Protein AF-A0A6I2F5K7-F1 (afdb_monomer)

Sequence (104 aa):
MNRVMLVDRMAQFGAIRARVLLVESDRGRTIVHLRAEQEGDARELQRYSRFATDGSGTALTHLVSLSGGTGIETHVLHVYDNATPERLVLVTPAGEPVMAIDFV

Mean predicted aligned error: 6.47 Å

Secondary structure (DSSP, 8-state):
--EEEEEEEEEEETTEEEEEEEEEEETTEEEEEEEESSHHHHHHHHH---SEESSS--EEEEEEE---SSS--EEEEEEESSPPPSEEEEE-TT--EEEEEE--

Nearest PDB structures (foldseek):
  3fbq-assembly1_A  TM=5.387E-01  e=1.078E-01  Bacillus anthracis str. Sterne
  6suc-assembly1_A  TM=6.021E-01  e=2.962E+00  Homo sapiens
  9bhj-assembly1_A  TM=3.564E-01  e=9.817E-01  Homo sapiens
  4rvt-assembly1_A  TM=3.622E-01  e=1.346E+00  Homo sapiens
  5fr7-assembly1_B  TM=3.176E-01  e=1.035E+00  Erwinia amylovora CFBP1430

Organism: NCBI:txid2662258

Solvent-accessible surface area (backbone atoms only — not comparable to full-atom values): 5812 Å² total; per-residue (Å²): 132,75,45,77,43,84,61,71,39,83,40,60,49,80,93,35,51,30,30,38,46,34,41,33,25,55,96,52,18,24,37,40,37,32,33,23,82,41,69,68,42,35,58,54,52,63,73,50,70,58,43,65,45,73,85,79,55,56,63,73,52,69,52,70,51,79,54,83,77,98,80,55,71,22,35,37,37,46,34,26,67,26,56,65,57,63,49,42,32,27,22,21,94,90,64,48,84,53,46,79,48,76,59,128

Foldseek 3Di:
DKDKAADQAWWDQPPWIKTFGIWMFDPFKIKTKIWTPDPVSLVVVQVAQQQKDPPPWDWDHKDWDDDDDDDDTTIIMTMTNGGDDQKIFGHHSVRHTTDIDGDD

Structure (mmCIF, N/CA/C/O backbone):
data_AF-A0A6I2F5K7-F1
#
_entry.id   AF-A0A6I2F5K7-F1
#
loop_
_atom_site.group_PDB
_atom_site.id
_atom_site.type_symbol
_atom_site.label_atom_id
_atom_site.label_alt_id
_atom_site.label_comp_id
_atom_site.label_asym_id
_atom_site.label_entity_id
_atom_site.label_seq_id
_atom_site.pdbx_PDB_ins_code
_atom_site.Cartn_x
_atom_site.Cartn_y
_atom_site.Cartn_z
_atom_site.occupancy
_atom_site.B_iso_or_equiv
_atom_site.auth_seq_id
_atom_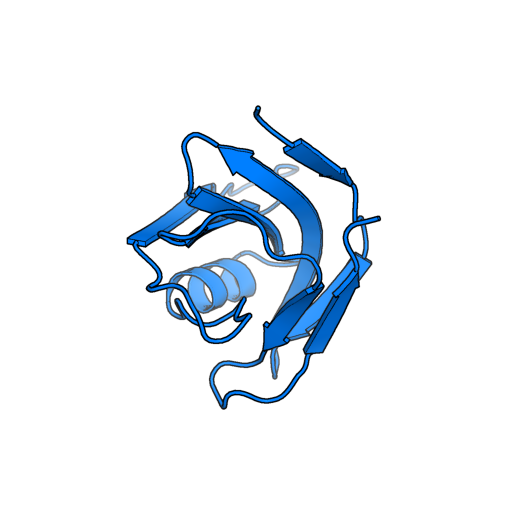site.auth_comp_id
_atom_site.auth_asym_id
_atom_site.auth_atom_id
_atom_site.pdbx_PDB_model_num
ATOM 1 N N . MET A 1 1 ? 13.606 6.610 -15.382 1.00 56.25 1 MET A N 1
ATOM 2 C CA . MET A 1 1 ? 12.302 6.714 -16.066 1.00 56.25 1 MET A CA 1
ATOM 3 C C . MET A 1 1 ? 11.252 6.462 -15.005 1.00 56.25 1 MET A C 1
ATOM 5 O O . MET A 1 1 ? 11.359 5.436 -14.347 1.00 56.25 1 MET A O 1
ATOM 9 N N . ASN A 1 2 ? 10.343 7.405 -14.764 1.00 73.56 2 ASN A N 1
ATOM 10 C CA . ASN A 1 2 ? 9.289 7.206 -13.770 1.00 73.56 2 ASN A CA 1
ATOM 11 C C . ASN A 1 2 ? 8.225 6.285 -14.376 1.00 73.56 2 ASN A C 1
ATOM 13 O O . ASN A 1 2 ? 7.817 6.495 -15.520 1.00 73.56 2 ASN A O 1
ATOM 17 N N . ARG A 1 3 ? 7.835 5.238 -13.649 1.00 83.19 3 ARG A N 1
ATOM 18 C CA . ARG A 1 3 ? 6.848 4.238 -14.088 1.00 83.19 3 ARG A CA 1
ATOM 19 C C . ARG A 1 3 ? 5.638 4.348 -13.179 1.00 83.19 3 ARG A C 1
ATOM 21 O O . ARG A 1 3 ? 5.819 4.466 -11.979 1.00 83.19 3 ARG A O 1
ATOM 28 N N . VAL A 1 4 ? 4.433 4.292 -13.731 1.00 87.75 4 VAL A N 1
ATOM 29 C CA . VAL A 1 4 ? 3.186 4.284 -12.956 1.00 87.75 4 VAL A CA 1
ATOM 30 C C . VAL A 1 4 ? 2.342 3.117 -13.443 1.00 87.75 4 VAL A C 1
ATOM 32 O O . VAL A 1 4 ? 2.185 2.934 -14.649 1.00 87.75 4 VAL A O 1
ATOM 35 N N . MET A 1 5 ? 1.803 2.332 -12.516 1.00 90.38 5 MET A N 1
ATOM 36 C CA . MET A 1 5 ? 0.893 1.229 -12.797 1.00 90.38 5 MET A CA 1
ATOM 37 C C . MET A 1 5 ? -0.391 1.415 -11.998 1.00 90.38 5 MET A C 1
ATOM 39 O O . MET A 1 5 ? -0.365 1.416 -10.769 1.00 90.38 5 MET A O 1
ATOM 43 N N . LEU A 1 6 ? -1.518 1.541 -12.699 1.00 91.50 6 LEU A N 1
ATOM 44 C CA . LEU A 1 6 ? -2.836 1.498 -12.076 1.00 91.50 6 LEU A CA 1
ATOM 45 C C . LEU A 1 6 ? -3.136 0.058 -11.643 1.00 91.50 6 LEU A C 1
ATOM 47 O O . LEU A 1 6 ? -2.991 -0.872 -12.434 1.00 91.50 6 LEU A O 1
ATOM 51 N N . VAL 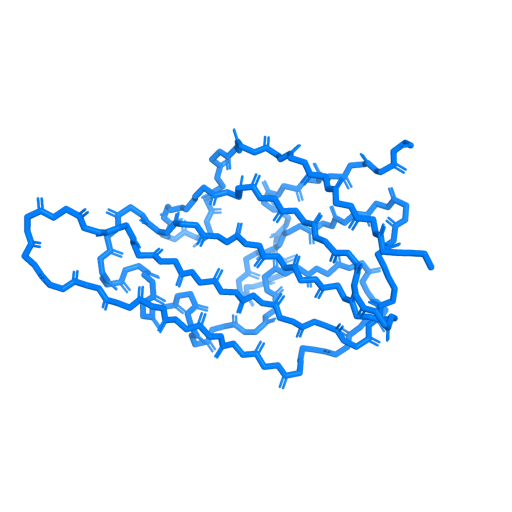A 1 7 ? -3.551 -0.111 -10.391 1.00 91.44 7 VAL A N 1
ATOM 52 C CA . VAL A 1 7 ? -3.882 -1.416 -9.808 1.00 91.44 7 VAL A CA 1
ATOM 53 C C . VAL A 1 7 ? -5.385 -1.517 -9.571 1.00 91.44 7 VAL A C 1
ATOM 55 O O . VAL A 1 7 ? -5.998 -2.476 -10.021 1.00 91.44 7 VAL A O 1
ATOM 58 N N . ASP A 1 8 ? -5.964 -0.531 -8.884 1.00 91.88 8 ASP A N 1
ATOM 59 C CA . ASP A 1 8 ? -7.376 -0.445 -8.485 1.00 91.88 8 ASP A CA 1
ATOM 60 C C . ASP A 1 8 ? -7.982 -1.758 -7.935 1.00 91.88 8 ASP A C 1
ATOM 62 O O . ASP A 1 8 ? -9.004 -2.264 -8.406 1.00 91.88 8 ASP A O 1
ATOM 66 N N . ARG A 1 9 ? -7.345 -2.345 -6.913 1.00 93.00 9 ARG A N 1
ATOM 67 C CA . ARG A 1 9 ? -7.777 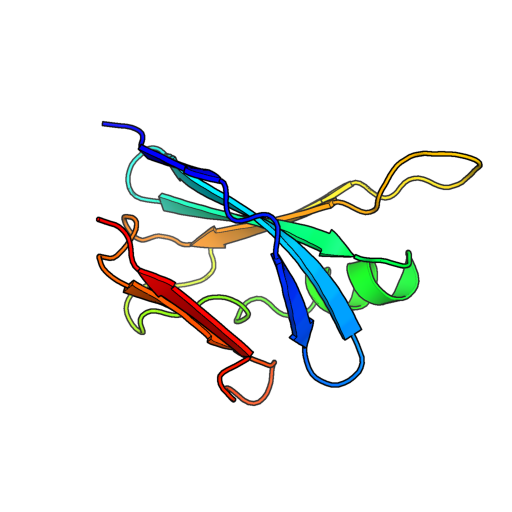-3.625 -6.317 1.00 93.00 9 ARG A CA 1
ATOM 68 C C . ARG A 1 9 ? -7.904 -3.566 -4.806 1.00 93.00 9 ARG A C 1
ATOM 70 O O . ARG A 1 9 ? -7.069 -2.985 -4.124 1.00 93.00 9 ARG A O 1
ATOM 77 N N . MET A 1 10 ? -8.920 -4.245 -4.277 1.00 91.50 10 MET A N 1
ATOM 78 C CA . MET A 1 10 ? -9.070 -4.447 -2.834 1.00 91.50 10 MET A CA 1
ATOM 79 C C . MET A 1 10 ? -8.020 -5.423 -2.290 1.00 91.50 10 MET A C 1
ATOM 81 O O . MET A 1 10 ? -7.721 -6.442 -2.914 1.00 91.50 10 MET A O 1
ATOM 85 N N . ALA A 1 11 ? -7.508 -5.104 -1.107 1.00 88.69 11 ALA A N 1
ATOM 86 C CA . ALA A 1 11 ? -6.524 -5.840 -0.333 1.00 88.69 11 ALA A CA 1
ATOM 87 C C . ALA A 1 11 ? -6.977 -5.908 1.136 1.00 88.69 11 ALA A C 1
ATOM 89 O O . ALA A 1 11 ? -7.446 -4.917 1.705 1.00 88.69 11 ALA A O 1
ATOM 90 N N . GLN A 1 12 ? -6.833 -7.087 1.742 1.00 89.00 12 GLN A N 1
ATOM 91 C CA . GLN A 1 12 ? -7.157 -7.335 3.146 1.00 89.00 12 GLN A CA 1
ATOM 92 C C . GLN A 1 12 ? -5.862 -7.465 3.952 1.00 89.00 12 GLN A C 1
ATOM 94 O O . GLN A 1 12 ? -5.153 -8.463 3.848 1.00 89.00 12 GLN A O 1
ATOM 99 N N . PHE A 1 13 ? -5.562 -6.473 4.781 1.00 84.44 13 PHE A N 1
ATOM 100 C CA . PHE A 1 13 ? -4.369 -6.430 5.619 1.00 84.44 13 PHE A CA 1
ATOM 101 C C . PHE A 1 13 ? -4.723 -6.821 7.055 1.00 84.44 13 PHE A C 1
ATOM 103 O O . PHE A 1 13 ? -4.952 -5.970 7.916 1.00 84.44 13 PHE A O 1
ATOM 110 N N . GLY A 1 14 ? -4.824 -8.126 7.319 1.00 85.25 14 GLY A N 1
ATOM 111 C CA . GLY A 1 14 ? -5.343 -8.617 8.597 1.00 85.25 14 GLY A CA 1
ATOM 112 C C . GLY A 1 14 ? -6.804 -8.199 8.771 1.00 85.25 14 GLY A C 1
ATOM 113 O O . GLY A 1 14 ? -7.659 -8.650 8.016 1.00 85.25 14 GLY A O 1
ATOM 114 N N . ALA A 1 15 ? -7.099 -7.317 9.729 1.00 86.19 15 ALA A N 1
ATOM 115 C CA . ALA A 1 15 ? -8.445 -6.770 9.929 1.00 86.19 15 ALA A CA 1
ATOM 116 C C . ALA A 1 15 ? -8.777 -5.573 9.013 1.00 86.19 15 ALA A C 1
ATOM 118 O O . ALA A 1 15 ? -9.946 -5.226 8.870 1.00 86.19 15 ALA A O 1
ATOM 119 N N . ILE A 1 16 ? -7.774 -4.962 8.377 1.00 85.75 16 ILE A N 1
ATOM 120 C CA . ILE A 1 16 ? -7.918 -3.692 7.658 1.00 85.75 16 ILE A CA 1
ATOM 121 C C . ILE A 1 16 ? -8.287 -3.927 6.192 1.00 85.75 16 ILE A C 1
ATOM 123 O O . ILE A 1 16 ? -7.646 -4.730 5.508 1.00 85.75 16 ILE A O 1
ATOM 127 N N . ARG A 1 17 ? -9.267 -3.172 5.683 1.00 85.69 17 ARG A N 1
ATOM 128 C CA . ARG A 1 17 ? -9.634 -3.163 4.261 1.00 85.69 17 ARG A CA 1
ATOM 129 C C . ARG A 1 17 ? -9.116 -1.912 3.573 1.00 85.69 17 ARG A C 1
ATOM 131 O O . ARG A 1 17 ? -9.454 -0.787 3.944 1.00 85.69 17 ARG A O 1
ATOM 138 N N . ALA A 1 18 ? -8.329 -2.115 2.522 1.00 87.38 18 ALA A N 1
ATOM 139 C CA . ALA A 1 18 ? -7.836 -1.023 1.701 1.00 87.38 18 ALA A CA 1
ATOM 140 C C . ALA A 1 18 ? -7.817 -1.378 0.221 1.00 87.38 18 ALA A C 1
ATOM 142 O O . ALA A 1 18 ? -7.712 -2.535 -0.172 1.00 87.38 18 ALA A O 1
ATOM 143 N N . ARG A 1 19 ? -7.902 -0.356 -0.615 1.00 90.06 19 ARG A N 1
ATOM 144 C CA . ARG A 1 19 ? -7.774 -0.445 -2.058 1.00 90.06 19 ARG A CA 1
ATOM 145 C C . ARG A 1 19 ? -6.393 0.033 -2.464 1.00 90.06 19 ARG A C 1
ATOM 147 O O . ARG A 1 19 ? -6.018 1.159 -2.159 1.00 90.06 19 ARG A O 1
ATOM 154 N N . VAL A 1 20 ? -5.651 -0.809 -3.164 1.00 90.31 20 VAL A N 1
ATOM 155 C CA . VAL A 1 20 ? -4.417 -0.426 -3.845 1.00 90.31 20 VAL A CA 1
ATOM 156 C C . VAL A 1 20 ? -4.821 0.305 -5.112 1.00 90.31 20 VAL A C 1
ATOM 158 O O . VAL A 1 20 ? -5.415 -0.298 -6.002 1.00 90.31 20 VAL A O 1
ATOM 161 N N . LEU A 1 21 ? -4.551 1.604 -5.172 1.00 91.12 21 LEU A N 1
ATOM 162 C CA . LEU A 1 21 ? -4.934 2.449 -6.298 1.00 91.12 21 LEU A CA 1
ATOM 163 C C . LEU A 1 21 ? -3.912 2.315 -7.420 1.00 91.12 21 LEU A C 1
ATOM 165 O O . LEU A 1 21 ? -4.258 1.925 -8.533 1.00 91.12 21 LEU A O 1
ATOM 169 N N . LEU A 1 22 ? -2.647 2.595 -7.112 1.00 91.31 22 LEU A N 1
ATOM 170 C CA . LEU A 1 22 ? -1.544 2.541 -8.061 1.00 91.31 22 LEU A CA 1
ATOM 171 C C . LEU A 1 22 ? -0.208 2.311 -7.352 1.00 91.31 22 LEU A C 1
ATOM 173 O O . LEU A 1 22 ? -0.082 2.513 -6.141 1.00 91.31 22 LEU A O 1
ATOM 177 N N . VAL A 1 23 ? 0.787 1.907 -8.134 1.00 90.19 23 VAL A N 1
ATOM 178 C CA . VAL A 1 23 ? 2.189 1.838 -7.719 1.00 90.19 23 VAL A CA 1
ATOM 179 C C . VAL A 1 23 ? 3.021 2.659 -8.690 1.00 90.19 23 VAL A C 1
ATOM 181 O O . VAL A 1 23 ? 2.867 2.520 -9.905 1.00 90.19 23 VAL A O 1
ATOM 184 N N . GLU A 1 24 ? 3.904 3.500 -8.165 1.00 89.38 24 GLU A N 1
ATOM 185 C CA . GLU A 1 24 ? 4.810 4.310 -8.971 1.00 89.38 24 GLU A CA 1
ATOM 186 C C . GLU A 1 24 ? 6.281 4.115 -8.590 1.00 89.38 24 GLU A C 1
ATOM 188 O O . GLU A 1 24 ? 6.617 3.819 -7.443 1.00 89.38 24 GLU A O 1
ATOM 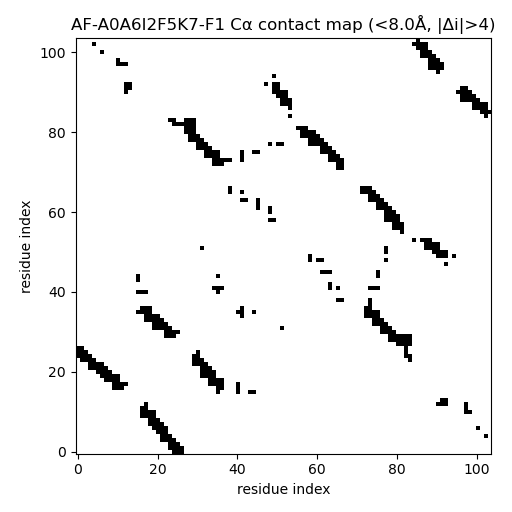193 N N . SER A 1 25 ? 7.157 4.298 -9.579 1.00 87.56 25 SER A N 1
ATOM 194 C CA . SER A 1 25 ? 8.585 4.497 -9.383 1.00 87.56 25 SER A CA 1
ATOM 195 C C . SER A 1 25 ? 8.927 5.961 -9.597 1.00 87.56 25 SER A C 1
ATOM 197 O O . SER A 1 25 ? 8.740 6.479 -10.701 1.00 87.56 25 SER A O 1
ATOM 199 N N . ASP A 1 26 ? 9.496 6.594 -8.577 1.00 85.81 26 ASP A N 1
ATOM 200 C CA . ASP A 1 26 ? 10.080 7.930 -8.680 1.00 85.81 26 ASP A CA 1
ATOM 201 C C . ASP A 1 26 ? 11.501 7.916 -8.123 1.00 85.81 26 ASP A C 1
ATOM 203 O O . ASP A 1 26 ? 11.733 7.526 -6.981 1.00 85.81 26 ASP A O 1
ATOM 207 N N . ARG A 1 27 ? 12.477 8.326 -8.941 1.00 85.00 27 ARG A N 1
ATOM 208 C CA . ARG A 1 27 ? 13.889 8.490 -8.531 1.00 85.00 27 ARG A CA 1
ATOM 209 C C . ARG A 1 27 ? 14.489 7.289 -7.777 1.00 85.00 27 ARG A C 1
ATOM 211 O O . ARG A 1 27 ? 15.247 7.469 -6.829 1.00 85.00 27 ARG A O 1
ATOM 218 N N . GLY A 1 28 ? 14.173 6.068 -8.212 1.00 81.81 28 GLY A N 1
ATOM 219 C CA . GLY A 1 28 ? 14.679 4.844 -7.579 1.00 81.81 28 GLY A CA 1
ATOM 220 C C . GLY A 1 28 ? 13.960 4.465 -6.286 1.00 81.81 28 GLY A C 1
ATOM 221 O O . GLY A 1 28 ? 14.471 3.634 -5.548 1.00 81.81 28 GLY A O 1
ATOM 222 N N . ARG A 1 29 ? 12.792 5.056 -6.023 1.00 85.06 29 ARG A N 1
ATOM 223 C CA . ARG A 1 29 ? 11.882 4.680 -4.942 1.00 85.06 29 ARG A CA 1
ATOM 224 C C . ARG A 1 29 ? 10.629 4.045 -5.508 1.00 85.06 29 ARG A C 1
ATOM 226 O O . ARG A 1 29 ? 10.233 4.368 -6.629 1.00 85.06 29 ARG A O 1
ATOM 233 N N . THR A 1 30 ? 9.995 3.201 -4.709 1.00 86.62 30 THR A N 1
ATOM 234 C CA . THR A 1 30 ? 8.688 2.612 -4.995 1.00 86.62 30 THR A CA 1
ATOM 235 C C . THR A 1 30 ? 7.673 3.243 -4.067 1.00 86.62 30 THR A C 1
ATOM 237 O O . THR A 1 30 ? 7.893 3.298 -2.858 1.00 86.62 30 THR A O 1
ATOM 240 N N . ILE A 1 31 ? 6.569 3.728 -4.621 1.00 87.12 31 ILE A N 1
ATOM 241 C CA . ILE A 1 31 ? 5.508 4.386 -3.868 1.00 87.12 31 ILE A CA 1
ATOM 242 C C 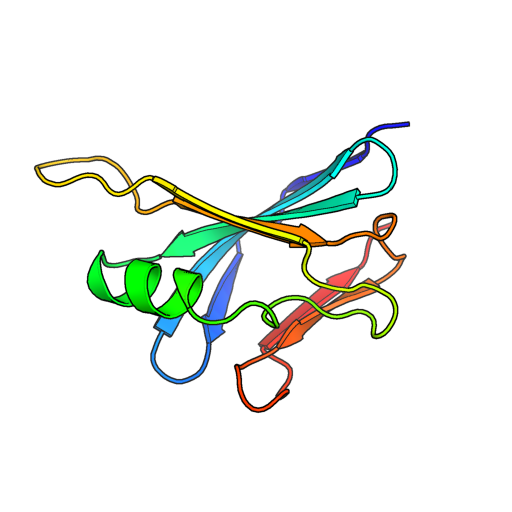. ILE A 1 31 ? 4.214 3.620 -4.119 1.00 87.12 31 ILE A C 1
ATOM 244 O O . ILE A 1 31 ? 3.777 3.459 -5.257 1.00 87.12 31 ILE A O 1
ATOM 248 N N . VAL A 1 32 ? 3.612 3.115 -3.046 1.00 88.38 32 VAL A N 1
ATOM 249 C CA . VAL A 1 32 ? 2.344 2.383 -3.090 1.00 88.38 32 VAL A CA 1
ATOM 250 C C . VAL A 1 32 ? 1.244 3.278 -2.552 1.00 88.38 32 VAL A C 1
ATOM 252 O O . VAL A 1 32 ? 1.302 3.711 -1.399 1.00 88.38 32 VAL A O 1
ATOM 255 N N . HIS A 1 33 ? 0.238 3.524 -3.385 1.00 89.00 33 HIS A N 1
ATOM 256 C CA . HIS A 1 33 ? -0.916 4.345 -3.053 1.00 89.00 33 HIS A CA 1
ATOM 257 C C . HIS A 1 33 ? -2.069 3.459 -2.610 1.00 89.00 33 HIS A C 1
ATOM 259 O O . HIS A 1 33 ? -2.612 2.672 -3.391 1.00 89.00 33 HIS A O 1
ATOM 265 N N . LEU A 1 34 ? -2.451 3.605 -1.350 1.00 87.62 34 LEU A N 1
ATOM 266 C CA . LEU A 1 34 ? -3.540 2.875 -0.732 1.00 87.62 34 LEU A CA 1
ATOM 267 C C . LEU A 1 34 ? -4.657 3.840 -0.356 1.00 87.62 34 LEU A C 1
ATOM 269 O O . LEU A 1 34 ? -4.418 4.962 0.085 1.00 87.62 34 LEU A O 1
ATOM 273 N N . ARG A 1 35 ? -5.888 3.361 -0.452 1.00 87.25 35 ARG A N 1
ATOM 274 C CA . ARG A 1 35 ? -7.063 3.996 0.128 1.00 87.25 35 ARG A CA 1
ATOM 275 C C . ARG A 1 35 ? -7.670 3.065 1.162 1.00 87.25 35 ARG A C 1
ATOM 277 O O . ARG A 1 35 ? -8.145 1.995 0.794 1.00 87.25 35 ARG A O 1
ATOM 284 N N . ALA A 1 36 ? -7.719 3.476 2.420 1.00 83.75 36 ALA A N 1
ATOM 285 C CA . ALA A 1 36 ? -8.482 2.754 3.432 1.00 83.75 36 ALA A CA 1
ATOM 286 C C . ALA A 1 36 ? -9.989 3.024 3.276 1.00 83.75 36 ALA A C 1
ATOM 288 O O . ALA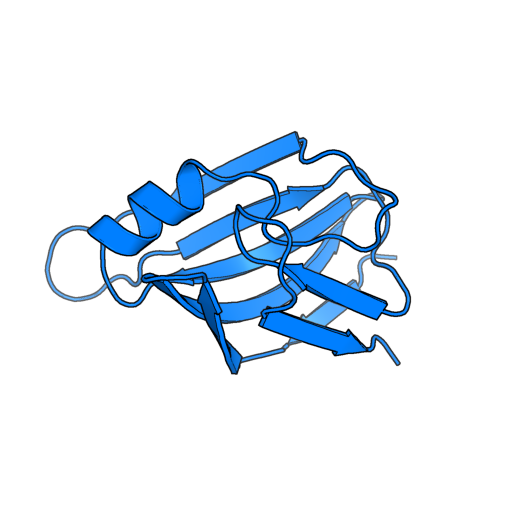 A 1 36 ? -10.391 4.114 2.858 1.00 83.75 36 ALA A O 1
ATOM 289 N N . GLU A 1 37 ? -10.830 2.047 3.623 1.00 81.12 37 GLU A N 1
ATOM 290 C CA . GLU A 1 37 ? -12.289 2.246 3.641 1.00 81.12 37 GLU A CA 1
ATOM 291 C C . GLU A 1 37 ? -12.733 3.168 4.795 1.00 81.12 37 GLU A C 1
ATOM 293 O O . GLU A 1 37 ? -13.771 3.822 4.690 1.00 81.12 37 GLU A O 1
ATOM 298 N N . GLN A 1 38 ? -11.951 3.240 5.879 1.00 81.62 38 GLN A N 1
ATOM 299 C CA . GLN A 1 38 ? -12.279 3.977 7.104 1.00 81.62 38 GLN A CA 1
ATOM 300 C C . GLN A 1 38 ? -11.068 4.742 7.665 1.00 81.62 38 GLN A C 1
ATOM 302 O O . GLN A 1 38 ? -9.915 4.373 7.443 1.00 81.62 38 GLN A O 1
ATOM 307 N N . GLU A 1 39 ? -11.325 5.780 8.467 1.00 77.88 39 GLU A N 1
ATOM 308 C CA . GLU A 1 39 ? -10.260 6.589 9.082 1.00 77.88 39 GLU A CA 1
ATOM 309 C C . GLU A 1 39 ? -9.393 5.773 10.059 1.00 77.88 39 GLU A C 1
ATOM 311 O O . GLU A 1 39 ? -8.168 5.906 10.069 1.00 77.88 39 GLU A O 1
ATOM 316 N N . GLY A 1 40 ? -10.017 4.906 10.867 1.00 80.19 40 GLY A N 1
ATOM 317 C CA . GLY A 1 40 ? -9.308 4.030 11.808 1.00 80.19 40 GLY A CA 1
ATOM 318 C C . GLY A 1 40 ? -8.347 3.076 11.098 1.00 80.19 40 GLY A C 1
ATOM 319 O O . GLY A 1 40 ? -7.190 2.957 11.495 1.00 80.19 40 GLY A O 1
ATOM 320 N N . ASP A 1 41 ? -8.796 2.497 9.987 1.00 82.25 41 ASP A N 1
ATOM 321 C CA . ASP A 1 41 ? -8.004 1.612 9.134 1.00 82.25 41 ASP A CA 1
ATOM 322 C C . ASP A 1 41 ? -6.773 2.321 8.564 1.00 82.25 41 ASP A C 1
ATOM 324 O O . ASP A 1 41 ? -5.681 1.760 8.552 1.00 82.25 41 ASP A O 1
ATOM 328 N N . ALA A 1 42 ? -6.906 3.581 8.146 1.00 79.50 42 ALA A N 1
ATOM 329 C CA . ALA A 1 42 ? -5.769 4.343 7.644 1.00 79.50 42 ALA A CA 1
ATOM 330 C C . ALA A 1 42 ? -4.748 4.695 8.724 1.00 79.50 42 ALA A C 1
ATOM 332 O O . ALA A 1 42 ? -3.549 4.683 8.453 1.00 79.50 42 ALA A O 1
ATOM 333 N N . ARG A 1 43 ? -5.208 5.005 9.943 1.00 79.81 43 ARG A N 1
ATOM 334 C CA . ARG A 1 43 ? -4.315 5.233 11.087 1.00 79.81 43 ARG A CA 1
ATOM 335 C C . ARG A 1 43 ? -3.529 3.971 11.426 1.00 79.81 43 ARG A C 1
ATOM 337 O O . ARG A 1 43 ? -2.355 4.071 11.768 1.00 79.81 43 ARG A O 1
ATOM 344 N N . GLU A 1 44 ? -4.147 2.798 11.318 1.00 82.19 44 GLU A N 1
ATOM 345 C CA . GLU A 1 44 ? -3.435 1.531 11.493 1.00 82.19 44 GLU A CA 1
ATOM 346 C C . GLU A 1 44 ? -2.485 1.253 10.319 1.00 82.19 44 GLU A C 1
ATOM 348 O O . GLU A 1 44 ? -1.320 0.935 10.551 1.00 82.19 44 GLU A O 1
ATOM 353 N N . LEU A 1 45 ? -2.898 1.483 9.065 1.00 79.50 45 LEU A N 1
ATOM 354 C CA . LEU A 1 45 ? -2.002 1.362 7.905 1.00 79.50 45 LEU A CA 1
ATOM 355 C C . LEU A 1 45 ? -0.779 2.285 8.013 1.00 79.50 45 LEU A C 1
ATOM 357 O O . LEU A 1 45 ? 0.331 1.874 7.692 1.00 79.50 45 LEU A O 1
ATOM 361 N N . GLN A 1 46 ? -0.952 3.501 8.538 1.00 78.19 46 GLN A N 1
ATOM 362 C CA . GLN A 1 46 ? 0.148 4.435 8.794 1.00 78.19 46 GLN A CA 1
ATOM 363 C C . GLN A 1 46 ? 1.230 3.844 9.700 1.00 78.19 46 GLN A C 1
ATOM 365 O O . GLN A 1 46 ? 2.413 4.148 9.541 1.00 78.19 46 GLN A O 1
ATOM 370 N N . ARG A 1 47 ? 0.822 3.053 10.697 1.00 76.75 47 ARG A N 1
ATOM 371 C CA . ARG A 1 47 ? 1.726 2.527 11.723 1.00 76.75 47 ARG A CA 1
ATOM 372 C C . ARG A 1 47 ? 2.588 1.391 11.210 1.00 76.75 47 ARG A C 1
ATOM 374 O O . ARG A 1 47 ? 3.666 1.180 11.765 1.00 76.75 47 ARG A O 1
ATOM 381 N N . TYR A 1 48 ? 2.150 0.664 10.183 1.00 76.00 48 TYR A N 1
ATOM 382 C CA . TYR A 1 48 ? 2.937 -0.448 9.671 1.00 76.00 48 TYR A CA 1
ATOM 383 C C . TYR A 1 48 ? 3.626 -0.096 8.361 1.00 76.00 48 TYR A C 1
ATOM 385 O O . TYR A 1 48 ? 3.017 0.169 7.335 1.00 76.00 48 TYR A O 1
ATOM 393 N N . SER A 1 49 ? 4.947 -0.168 8.377 1.00 65.94 49 SER A N 1
ATOM 394 C CA . SER A 1 49 ? 5.772 0.216 7.239 1.00 65.94 49 SER A CA 1
ATOM 395 C C . SER A 1 49 ? 5.999 -0.901 6.215 1.00 65.94 49 SER A C 1
ATOM 397 O O . SER A 1 49 ? 6.468 -0.656 5.105 1.00 65.94 49 SER A O 1
ATOM 399 N N . ARG A 1 50 ? 5.637 -2.142 6.558 1.00 69.88 50 A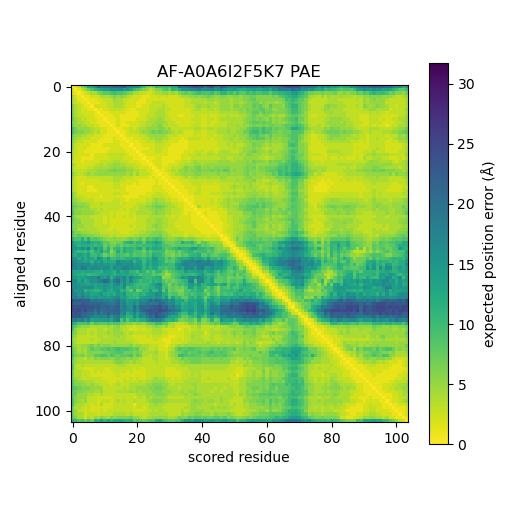RG A N 1
ATOM 400 C CA . ARG A 1 50 ? 6.032 -3.361 5.830 1.00 69.88 50 ARG A CA 1
ATOM 401 C C . ARG A 1 50 ? 5.029 -3.844 4.780 1.00 69.88 50 ARG A C 1
ATOM 403 O O . ARG A 1 50 ? 5.178 -4.954 4.293 1.00 69.88 50 ARG A O 1
ATOM 410 N N . PHE A 1 51 ? 4.016 -3.049 4.438 1.00 71.38 51 PHE A N 1
ATOM 411 C CA . PHE A 1 51 ? 2.898 -3.530 3.623 1.00 71.38 51 PHE A CA 1
ATOM 412 C C . PHE A 1 51 ? 3.230 -3.892 2.184 1.00 71.38 51 PHE A C 1
ATOM 414 O O . PHE A 1 51 ? 2.466 -4.645 1.597 1.00 71.38 51 PHE A O 1
ATOM 421 N N . ALA A 1 52 ? 4.331 -3.404 1.623 1.00 71.62 52 ALA A N 1
ATOM 422 C CA . ALA A 1 52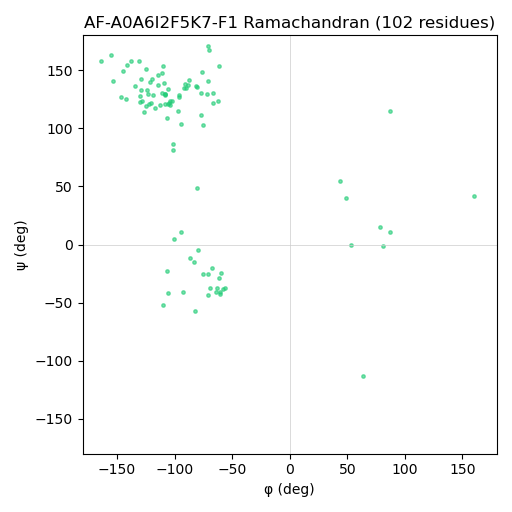 ? 4.846 -3.832 0.334 1.00 71.62 52 ALA A CA 1
ATOM 423 C C . ALA A 1 52 ? 6.280 -4.335 0.500 1.00 71.62 52 ALA A C 1
ATOM 425 O O . ALA A 1 52 ? 7.116 -3.666 1.104 1.00 71.62 52 ALA A O 1
ATOM 426 N N . THR A 1 53 ? 6.558 -5.525 -0.014 1.00 64.94 53 THR A N 1
ATOM 427 C CA . THR A 1 53 ? 7.881 -6.132 0.024 1.00 64.94 53 THR A CA 1
ATOM 428 C C . THR A 1 53 ? 8.108 -6.959 -1.235 1.00 64.94 53 THR A C 1
ATOM 430 O O . THR A 1 53 ? 7.324 -7.823 -1.614 1.00 64.94 53 THR A O 1
ATOM 433 N N . ASP A 1 54 ? 9.207 -6.675 -1.907 1.00 63.38 54 ASP A N 1
ATOM 434 C CA . ASP A 1 54 ? 9.891 -7.584 -2.826 1.00 63.38 54 ASP A CA 1
ATOM 435 C C . ASP A 1 54 ? 11.115 -8.229 -2.148 1.00 63.38 54 ASP A C 1
ATOM 437 O O . ASP A 1 54 ? 11.894 -8.930 -2.787 1.00 63.38 54 ASP A O 1
ATOM 441 N N . GLY A 1 55 ? 11.299 -7.960 -0.848 1.00 58.16 55 GLY A N 1
ATOM 442 C CA . GLY A 1 55 ? 12.457 -8.346 -0.052 1.00 58.16 55 GLY A CA 1
ATOM 443 C C . GLY A 1 55 ? 13.689 -7.442 -0.195 1.00 58.16 55 GLY A C 1
ATOM 444 O O . GLY A 1 55 ? 14.674 -7.710 0.488 1.00 58.16 55 GLY A O 1
ATOM 445 N N . SER A 1 56 ? 13.670 -6.393 -1.032 1.00 61.22 56 SER A N 1
ATOM 446 C CA . SER A 1 56 ? 14.870 -5.610 -1.383 1.00 61.22 56 SER A CA 1
ATOM 447 C C . SER A 1 56 ? 14.950 -4.211 -0.750 1.00 61.22 56 SER A C 1
ATOM 449 O O . SER A 1 56 ? 16.047 -3.672 -0.606 1.00 61.22 56 SER A O 1
ATOM 451 N N . GLY A 1 57 ? 13.817 -3.621 -0.352 1.00 60.84 57 GLY A N 1
ATOM 452 C CA . GLY A 1 57 ? 13.735 -2.222 0.090 1.00 60.84 57 GLY A CA 1
ATOM 453 C C . GLY A 1 57 ? 13.452 -2.014 1.582 1.00 60.84 57 GLY A C 1
ATOM 454 O O . GLY A 1 57 ? 12.699 -2.759 2.209 1.00 60.84 57 GLY A O 1
ATOM 455 N N . THR A 1 58 ? 14.003 -0.935 2.150 1.00 64.69 58 THR A N 1
ATOM 456 C CA . THR A 1 58 ? 13.592 -0.411 3.466 1.00 64.69 58 THR A CA 1
ATOM 457 C C . THR A 1 58 ? 12.496 0.636 3.274 1.00 64.69 58 THR A C 1
ATOM 459 O O . THR A 1 58 ? 12.609 1.507 2.411 1.00 64.69 58 THR A O 1
ATOM 462 N N . ALA A 1 59 ? 11.431 0.569 4.074 1.00 67.50 59 ALA A N 1
ATOM 463 C CA . ALA A 1 59 ? 10.401 1.604 4.091 1.00 67.50 59 ALA A CA 1
ATOM 464 C C . ALA A 1 59 ? 10.978 2.919 4.640 1.00 67.50 59 ALA A C 1
ATOM 466 O O . ALA A 1 59 ? 11.482 2.958 5.762 1.00 67.50 59 ALA A O 1
ATOM 467 N N . LEU A 1 60 ? 10.907 3.983 3.842 1.00 55.53 60 LEU A N 1
ATOM 468 C CA . LEU A 1 60 ? 11.502 5.285 4.145 1.00 55.53 60 LEU A CA 1
ATOM 469 C C . LEU A 1 60 ? 10.534 6.237 4.845 1.00 55.53 60 LEU A C 1
ATOM 471 O O . LEU A 1 60 ? 10.948 6.998 5.715 1.00 55.53 60 LEU A O 1
ATOM 475 N N . THR A 1 61 ? 9.266 6.262 4.423 1.00 64.06 61 THR A N 1
ATOM 476 C CA . THR A 1 61 ? 8.267 7.200 4.954 1.00 64.06 61 THR A CA 1
ATOM 477 C C . THR A 1 61 ? 6.834 6.781 4.613 1.00 64.06 61 THR A C 1
ATOM 479 O O . THR A 1 61 ? 6.605 6.051 3.641 1.00 64.06 61 THR A O 1
ATOM 482 N N . HIS A 1 62 ? 5.878 7.280 5.405 1.00 67.50 62 HIS A N 1
ATOM 483 C CA . HIS A 1 62 ? 4.441 7.129 5.190 1.00 67.50 62 HIS A CA 1
ATOM 484 C C . HIS A 1 62 ? 3.743 8.482 5.275 1.00 67.50 62 HIS A C 1
ATOM 486 O O . HIS A 1 62 ? 3.900 9.205 6.259 1.00 67.50 62 HIS A O 1
ATOM 492 N N . LEU A 1 63 ? 2.947 8.812 4.260 1.00 65.69 63 LEU A N 1
ATOM 493 C CA . LEU A 1 63 ? 2.084 9.991 4.274 1.00 65.69 63 LEU A CA 1
ATOM 494 C C . LEU A 1 63 ? 0.638 9.532 4.351 1.00 65.69 63 LEU A C 1
ATOM 496 O O . LEU A 1 63 ? 0.217 8.687 3.566 1.00 65.69 63 LEU A O 1
ATOM 500 N N . VAL A 1 64 ? -0.118 10.107 5.282 1.00 65.50 64 VAL A N 1
ATOM 501 C CA . VAL A 1 64 ? -1.558 9.881 5.373 1.00 65.50 64 VAL A CA 1
ATOM 502 C C . VAL A 1 64 ? -2.276 11.204 5.227 1.00 65.50 64 VAL A C 1
ATOM 504 O O . VAL A 1 64 ? -2.055 12.128 6.007 1.00 65.50 64 VAL A O 1
ATOM 507 N N . SER A 1 65 ? -3.147 11.279 4.226 1.00 68.19 65 SER A N 1
ATOM 508 C CA . SER A 1 65 ? -4.137 12.340 4.127 1.00 68.19 65 SER A CA 1
ATOM 509 C C . SER A 1 65 ? -5.429 11.823 4.749 1.00 68.19 65 SER A C 1
ATOM 511 O O . SER A 1 65 ? -6.119 10.972 4.185 1.00 68.19 65 SER A O 1
ATOM 513 N N . LEU A 1 66 ? -5.699 12.290 5.969 1.00 63.84 66 LEU A N 1
ATOM 514 C CA . LEU A 1 66 ? -6.965 12.068 6.652 1.00 63.84 66 LEU A CA 1
ATOM 515 C C . LEU A 1 66 ? -7.908 13.216 6.313 1.00 63.84 66 LEU A C 1
ATOM 517 O O . LEU A 1 66 ? -7.527 14.384 6.363 1.00 63.84 66 LEU A O 1
ATOM 521 N N . SER A 1 67 ? -9.162 12.887 6.067 1.00 56.81 67 SER A N 1
ATOM 522 C CA . SER A 1 67 ? -10.227 13.869 5.955 1.00 56.81 67 SER A CA 1
ATOM 523 C C . SER A 1 67 ? -11.402 13.467 6.820 1.00 56.81 67 SER A C 1
ATOM 525 O O . SER A 1 67 ? -11.976 12.393 6.644 1.00 56.81 67 SER A O 1
ATOM 527 N N . GLY A 1 68 ? -11.778 14.357 7.731 1.00 56.19 68 GLY A N 1
ATOM 528 C CA . GLY A 1 68 ? -13.058 14.289 8.417 1.00 56.19 68 GLY A CA 1
ATOM 529 C C . GLY A 1 68 ? -14.132 15.009 7.604 1.00 56.19 68 GLY A C 1
ATOM 530 O O . GLY A 1 68 ? -13.872 16.070 7.041 1.00 56.19 68 GLY A O 1
ATOM 531 N N . GLY A 1 69 ? -15.343 14.451 7.582 1.00 53.56 69 GLY A N 1
ATOM 532 C CA . GLY A 1 69 ? -16.519 15.099 6.999 1.00 53.56 69 GLY A CA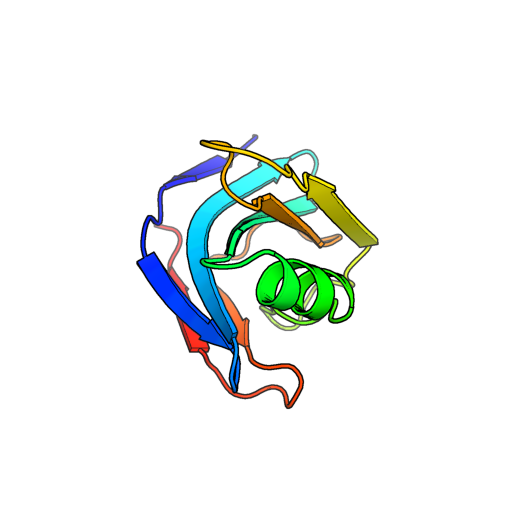 1
ATOM 533 C C . GLY A 1 69 ? -16.708 14.860 5.495 1.00 53.56 69 GLY A C 1
ATOM 534 O O . GLY A 1 69 ? -15.924 15.288 4.656 1.00 53.56 69 GLY A O 1
ATOM 535 N N . THR A 1 70 ? -17.807 14.171 5.183 1.00 51.91 70 THR A N 1
ATOM 536 C CA . THR A 1 70 ? -18.568 14.132 3.915 1.00 51.91 70 THR A CA 1
ATOM 537 C C . THR A 1 70 ? -17.902 13.829 2.568 1.00 51.91 70 THR A C 1
ATOM 539 O O . THR A 1 70 ? -18.658 13.740 1.605 1.00 51.91 70 THR A O 1
ATOM 542 N N . GLY A 1 71 ? -16.595 13.583 2.419 1.00 49.97 71 GLY A N 1
ATOM 543 C CA . GLY A 1 71 ? -16.156 13.053 1.114 1.00 49.97 71 GLY A CA 1
ATOM 544 C C . GLY A 1 71 ? -14.707 13.169 0.692 1.00 49.97 71 GLY A C 1
ATOM 545 O O . GLY A 1 71 ? -14.466 13.431 -0.482 1.00 49.97 71 GLY A O 1
ATOM 546 N N . ILE A 1 72 ? -13.743 12.933 1.574 1.00 51.09 72 ILE A N 1
ATOM 547 C CA . ILE A 1 72 ? -12.393 12.624 1.104 1.00 51.09 72 ILE A CA 1
ATOM 548 C C . ILE A 1 72 ? -12.007 11.245 1.655 1.00 51.09 72 ILE A C 1
ATOM 550 O O . ILE A 1 72 ? -12.419 10.804 2.730 1.00 51.09 72 ILE A O 1
ATOM 554 N N . GLU A 1 73 ? -11.344 10.499 0.792 1.00 60.28 73 GLU A N 1
ATOM 555 C CA . GLU A 1 73 ? -11.002 9.101 0.959 1.00 60.28 73 GLU A CA 1
ATOM 556 C C . GLU A 1 73 ? -9.668 9.024 1.688 1.00 60.28 73 GLU A C 1
ATOM 558 O O . GLU A 1 73 ? -8.755 9.794 1.389 1.00 60.28 73 GLU A O 1
ATOM 563 N N . THR A 1 74 ? -9.536 8.124 2.658 1.00 75.25 74 THR A N 1
ATOM 564 C CA . THR A 1 74 ? -8.330 8.113 3.474 1.00 75.25 74 THR A CA 1
ATOM 565 C C . THR A 1 74 ? -7.162 7.509 2.701 1.00 75.25 74 THR A C 1
ATOM 567 O O . THR A 1 74 ? -7.091 6.292 2.527 1.00 75.25 74 THR A O 1
ATOM 570 N N . HIS A 1 75 ? -6.268 8.365 2.203 1.00 81.50 75 HIS A N 1
ATOM 571 C CA . HIS A 1 75 ? -5.160 7.973 1.336 1.00 81.50 75 HIS A CA 1
ATOM 572 C C . HIS A 1 75 ? -3.885 7.789 2.158 1.00 81.50 75 HIS A C 1
ATOM 574 O O . HIS A 1 75 ? -3.469 8.695 2.882 1.00 81.50 75 HIS A O 1
ATOM 580 N N . VAL A 1 76 ? -3.254 6.629 2.010 1.00 82.19 76 VAL A N 1
ATOM 581 C CA . VAL A 1 76 ? -1.987 6.258 2.639 1.00 82.19 76 VAL A CA 1
ATOM 582 C C . VAL A 1 76 ? -0.957 5.978 1.548 1.00 82.19 76 VAL A C 1
ATOM 584 O O . VAL A 1 76 ? -1.218 5.198 0.635 1.00 82.19 76 VAL A O 1
ATOM 587 N N . LEU A 1 77 ? 0.212 6.607 1.635 1.00 83.94 77 LEU A N 1
ATOM 588 C CA . LEU A 1 77 ? 1.342 6.351 0.746 1.00 83.94 77 LEU A CA 1
ATOM 589 C C . LEU A 1 77 ? 2.433 5.613 1.518 1.00 83.94 77 LEU A C 1
ATOM 591 O O . LEU A 1 77 ? 2.854 6.081 2.575 1.00 83.94 77 LEU A O 1
ATOM 595 N N . HIS A 1 78 ? 2.929 4.503 0.974 1.00 84.44 78 HIS A N 1
ATOM 596 C CA . HIS A 1 78 ? 4.132 3.829 1.470 1.00 84.44 78 HIS A CA 1
ATOM 597 C C . HIS A 1 78 ? 5.281 4.028 0.488 1.00 84.44 78 HIS A C 1
ATOM 599 O O . HIS A 1 78 ? 5.161 3.626 -0.665 1.00 84.44 78 HIS A O 1
ATOM 605 N N . VAL A 1 79 ? 6.379 4.633 0.948 1.00 84.00 79 VAL A N 1
ATOM 606 C CA . VAL A 1 79 ? 7.569 4.906 0.130 1.00 84.00 79 VAL A CA 1
ATOM 607 C C . VAL A 1 79 ? 8.712 3.983 0.544 1.00 84.00 79 VAL A C 1
ATOM 609 O O . VAL A 1 79 ? 9.073 3.939 1.721 1.00 84.00 79 VAL A O 1
ATOM 612 N N . TYR A 1 80 ? 9.317 3.303 -0.423 1.00 82.75 80 TYR A N 1
ATOM 613 C CA . TYR A 1 80 ? 10.412 2.348 -0.242 1.00 82.75 80 TYR A CA 1
ATOM 614 C C . TYR A 1 80 ? 11.658 2.795 -1.008 1.00 82.75 80 TYR A C 1
ATOM 616 O O . TYR A 1 80 ? 11.538 3.328 -2.111 1.00 82.75 80 TYR A O 1
ATOM 624 N N . ASP A 1 81 ? 12.849 2.584 -0.436 1.00 81.44 81 ASP A N 1
ATOM 625 C CA . ASP A 1 81 ? 14.140 2.955 -1.052 1.00 81.44 81 ASP A CA 1
ATOM 626 C C . ASP A 1 81 ? 14.632 1.941 -2.094 1.00 81.44 81 ASP A C 1
ATOM 628 O O . ASP A 1 81 ? 15.753 1.440 -2.033 1.00 81.44 81 ASP A O 1
ATOM 632 N N . ASN A 1 82 ? 13.759 1.554 -3.015 1.00 78.69 82 ASN A N 1
ATOM 633 C CA . ASN A 1 82 ? 14.088 0.642 -4.098 1.00 78.69 82 ASN A CA 1
ATOM 634 C C . ASN A 1 82 ? 13.329 1.005 -5.372 1.00 78.69 82 ASN A C 1
ATOM 636 O O . ASN A 1 82 ? 12.204 1.508 -5.336 1.00 78.69 82 ASN A O 1
ATOM 640 N N . ALA A 1 83 ? 13.939 0.727 -6.524 1.00 78.69 83 ALA A N 1
ATOM 641 C CA . ALA A 1 83 ? 13.228 0.804 -7.791 1.00 78.69 83 ALA A CA 1
ATOM 642 C C . ALA A 1 83 ? 12.062 -0.193 -7.791 1.00 78.69 83 ALA A C 1
ATOM 644 O O . ALA A 1 83 ? 12.112 -1.212 -7.103 1.00 78.69 83 ALA A O 1
ATOM 645 N N . THR A 1 84 ? 11.019 0.094 -8.571 1.00 78.69 84 THR A N 1
ATOM 646 C CA . THR A 1 84 ? 9.875 -0.816 -8.655 1.00 78.69 84 THR A CA 1
ATOM 647 C C . THR A 1 84 ? 10.323 -2.164 -9.218 1.00 78.69 84 THR A C 1
ATOM 649 O O . THR A 1 84 ? 10.903 -2.191 -10.308 1.00 78.69 84 THR A O 1
ATOM 652 N N . PRO A 1 85 ? 10.082 -3.267 -8.492 1.00 81.00 85 PRO A N 1
ATOM 653 C CA . PRO A 1 85 ? 10.487 -4.602 -8.915 1.00 81.00 85 PRO A CA 1
ATOM 654 C C . PRO A 1 85 ? 9.653 -5.083 -10.106 1.00 81.00 85 PRO A C 1
ATOM 656 O O . PRO A 1 85 ? 8.587 -4.543 -10.396 1.00 81.00 85 PRO A O 1
ATOM 659 N N . GLU A 1 86 ? 10.088 -6.165 -10.755 1.00 85.00 86 GLU A N 1
ATOM 660 C CA . GLU A 1 86 ? 9.253 -6.892 -11.728 1.00 85.00 86 GLU A CA 1
ATOM 661 C C . GLU A 1 86 ? 7.986 -7.459 -11.078 1.00 85.00 86 GLU A C 1
ATOM 663 O O . GLU A 1 86 ? 6.948 -7.586 -11.722 1.00 85.00 86 GLU A O 1
ATOM 668 N N . ARG A 1 87 ? 8.055 -7.771 -9.781 1.00 86.38 87 ARG A N 1
ATOM 669 C CA . ARG A 1 87 ? 6.934 -8.262 -8.990 1.00 86.38 87 ARG A CA 1
ATOM 670 C C . ARG A 1 87 ? 6.972 -7.675 -7.590 1.00 86.38 87 ARG A C 1
ATOM 672 O O . ARG A 1 87 ? 7.953 -7.844 -6.872 1.00 86.38 87 ARG A O 1
ATOM 679 N N . LEU A 1 88 ? 5.882 -7.035 -7.185 1.00 87.00 88 LEU A N 1
ATOM 680 C CA . LEU A 1 88 ? 5.685 -6.528 -5.830 1.00 87.00 88 LEU A CA 1
ATOM 681 C C . LEU A 1 88 ? 4.693 -7.421 -5.092 1.00 87.00 88 LEU A C 1
ATOM 683 O O . LEU A 1 88 ? 3.624 -7.733 -5.623 1.00 87.00 88 LEU A O 1
ATOM 687 N N . VAL A 1 89 ? 5.016 -7.797 -3.857 1.00 88.38 89 VAL A N 1
ATOM 688 C CA . VAL A 1 89 ? 4.093 -8.524 -2.984 1.00 88.38 89 VAL A CA 1
ATOM 689 C C . VAL A 1 89 ? 3.701 -7.625 -1.824 1.00 88.38 89 VAL A C 1
ATOM 691 O O . VAL A 1 89 ? 4.536 -7.172 -1.048 1.00 88.38 89 VAL A O 1
ATOM 694 N N . LEU A 1 90 ? 2.410 -7.353 -1.697 1.00 86.81 90 LEU A N 1
ATOM 695 C CA . LEU A 1 90 ? 1.868 -6.720 -0.511 1.00 86.81 90 LEU A CA 1
ATOM 696 C C . LEU A 1 90 ? 1.666 -7.772 0.573 1.00 86.81 90 LEU A C 1
ATOM 698 O O . LEU A 1 90 ? 1.164 -8.856 0.272 1.00 86.81 90 LEU A O 1
ATOM 702 N N . VAL A 1 91 ? 2.031 -7.464 1.814 1.00 85.50 91 VAL A N 1
ATOM 703 C CA . VAL A 1 91 ? 1.978 -8.401 2.946 1.00 85.50 91 VAL A CA 1
ATOM 704 C C . VAL A 1 91 ? 1.296 -7.791 4.166 1.00 85.50 91 VAL A C 1
ATOM 706 O O . VAL A 1 91 ? 1.243 -6.578 4.300 1.00 85.50 91 VAL A O 1
ATOM 709 N N . THR A 1 92 ? 0.785 -8.610 5.082 1.00 84.00 92 THR A N 1
ATOM 710 C CA . THR A 1 92 ? 0.275 -8.172 6.390 1.00 84.00 92 THR A CA 1
ATOM 711 C C . THR A 1 92 ? 1.426 -7.733 7.311 1.00 84.00 92 THR A C 1
ATOM 713 O O . THR A 1 92 ? 2.594 -8.000 7.012 1.00 84.00 92 THR A O 1
ATOM 716 N N . PRO A 1 93 ? 1.153 -7.124 8.484 1.00 77.00 93 PRO A N 1
ATOM 717 C CA . PRO A 1 93 ? 2.202 -6.828 9.464 1.00 77.00 93 PRO A CA 1
ATOM 718 C C . PRO A 1 93 ? 2.950 -8.080 9.953 1.00 77.00 93 PRO A C 1
ATOM 720 O O . PRO A 1 93 ? 4.106 -7.981 10.361 1.00 77.00 93 PRO A O 1
ATOM 723 N N . ALA A 1 94 ? 2.309 -9.254 9.881 1.00 82.56 94 ALA A N 1
ATOM 724 C CA . ALA A 1 94 ? 2.913 -10.551 10.181 1.00 82.56 94 ALA A CA 1
ATOM 725 C C . ALA A 1 94 ? 3.766 -11.116 9.023 1.00 82.56 94 ALA A C 1
ATOM 727 O O . ALA A 1 94 ? 4.411 -12.147 9.190 1.00 82.56 94 ALA A O 1
ATOM 728 N N . GLY A 1 95 ? 3.801 -10.445 7.866 1.00 80.94 95 GLY A N 1
ATOM 729 C CA . GLY A 1 95 ? 4.548 -10.871 6.680 1.00 80.94 95 GLY A CA 1
ATOM 730 C C . GLY A 1 95 ? 3.785 -11.827 5.759 1.00 80.94 95 GLY A C 1
ATOM 731 O O . GLY A 1 95 ? 4.382 -12.392 4.847 1.00 80.94 95 GLY A O 1
ATOM 732 N N . GLU A 1 96 ? 2.481 -12.015 5.963 1.00 85.50 96 GLU A N 1
ATOM 733 C CA . GLU A 1 96 ? 1.671 -12.915 5.134 1.00 85.50 96 GLU A CA 1
ATOM 734 C C . GLU A 1 96 ? 1.270 -12.231 3.821 1.00 85.50 96 GLU A C 1
ATOM 736 O O . GLU A 1 96 ? 0.837 -11.082 3.860 1.00 85.50 96 GLU A O 1
ATOM 741 N N . PRO A 1 97 ? 1.358 -12.892 2.658 1.00 86.88 97 PRO A N 1
ATOM 742 C CA . PRO A 1 97 ? 1.020 -12.279 1.377 1.00 86.88 97 PRO A CA 1
ATOM 743 C C . PRO A 1 97 ? -0.476 -11.955 1.259 1.00 86.88 97 PRO A C 1
ATOM 745 O O . PRO A 1 97 ? -1.336 -12.807 1.461 1.00 86.88 97 PRO A O 1
ATOM 748 N N . VAL A 1 98 ? -0.769 -10.717 0.863 1.00 87.88 98 VAL A N 1
ATOM 749 C CA . VAL A 1 98 ? -2.115 -10.165 0.639 1.00 87.88 98 VAL A CA 1
ATOM 750 C C . VAL A 1 98 ? -2.409 -10.016 -0.851 1.00 87.88 98 VAL A C 1
ATOM 752 O O . VAL A 1 98 ? -3.513 -10.305 -1.309 1.00 87.88 98 VAL A O 1
ATOM 755 N N . MET A 1 99 ? -1.432 -9.542 -1.626 1.00 89.62 99 MET A N 1
ATOM 756 C CA . MET A 1 99 ? -1.590 -9.286 -3.058 1.00 89.62 99 MET A CA 1
ATOM 757 C C . MET A 1 99 ? -0.243 -9.386 -3.764 1.00 89.62 99 MET A C 1
ATOM 759 O O . MET A 1 99 ? 0.751 -8.898 -3.248 1.00 89.62 99 MET A O 1
ATOM 763 N N . ALA A 1 100 ? -0.218 -9.955 -4.967 1.00 89.94 100 ALA A N 1
ATOM 764 C CA . ALA A 1 100 ? 0.917 -9.838 -5.876 1.00 89.94 100 ALA A CA 1
ATOM 765 C C . ALA A 1 100 ? 0.544 -8.942 -7.064 1.00 89.94 100 ALA A C 1
ATOM 767 O O . ALA A 1 100 ? -0.580 -9.021 -7.577 1.00 89.94 100 ALA A O 1
ATOM 768 N N . ILE A 1 101 ? 1.487 -8.093 -7.466 1.00 87.62 101 ILE A N 1
ATOM 769 C CA . ILE A 1 101 ? 1.379 -7.157 -8.583 1.00 87.62 101 ILE A CA 1
ATOM 770 C C . ILE A 1 101 ? 2.587 -7.403 -9.484 1.00 87.62 101 ILE A C 1
ATOM 772 O O . ILE A 1 101 ? 3.722 -7.180 -9.064 1.00 87.62 101 ILE A O 1
ATOM 776 N N . ASP A 1 102 ? 2.333 -7.883 -10.697 1.00 87.38 102 ASP A N 1
ATOM 777 C CA . ASP A 1 102 ? 3.363 -8.138 -11.702 1.00 87.38 102 ASP A CA 1
ATOM 778 C C . ASP A 1 102 ? 3.461 -6.935 -12.653 1.00 87.38 102 ASP A C 1
ATOM 780 O O . ASP A 1 102 ? 2.454 -6.470 -13.192 1.00 87.38 102 ASP A O 1
ATOM 784 N N . PHE A 1 103 ? 4.673 -6.423 -12.850 1.00 77.44 103 PHE A N 1
ATOM 785 C CA . PHE A 1 103 ? 4.966 -5.231 -13.638 1.00 77.44 103 PHE A CA 1
ATOM 786 C C . PHE A 1 103 ? 5.511 -5.625 -15.021 1.00 77.44 103 PHE A C 1
ATOM 788 O O . PHE A 1 103 ? 6.726 -5.641 -15.224 1.00 77.44 103 PHE A O 1
ATOM 795 N N . VAL A 1 104 ? 4.618 -5.873 -15.989 1.00 71.75 104 VAL A N 1
ATOM 796 C CA . VAL A 1 104 ? 4.943 -6.112 -17.422 1.00 71.75 104 VAL A CA 1
ATOM 797 C C . VAL A 1 104 ? 5.457 -4.884 -18.157 1.00 71.75 104 VAL A C 1
ATOM 799 O O . VAL A 1 104 ? 4.827 -3.805 -18.038 1.00 71.75 104 VAL A O 1
#

Radius of gyration: 12.78 Å; Cα contacts (8 Å, |Δi|>4): 250; chains: 1; bounding box: 33×28×29 Å

pLDDT: mean 78.89, std 11.15, range [49.97, 93.0]